Protein AF-A0A850QU69-F1 (afdb_monomer)

Radius of gyration: 20.1 Å; Cα contacts (8 Å, |Δi|>4): 69; chains: 1; bounding box: 57×38×46 Å

Secondary structure (DSSP, 8-state):
----TTTTSEEEEE-TTS-EEEEE--S--EEETTEEE--------TT--HHHHHHHHHHHHHHHHHHHHHHHHHHHHHHHHHHHHHTT--

pLDDT: mean 89.16, std 15.58, range [42.56, 98.44]

Nearest PDB structures (foldseek):
  6jrf-assembly1_A  TM=3.188E-01  e=3.978E+00  Zea mays
  6gz4-assembly1_Ag  TM=3.068E-01  e=3.729E+00  Oryctolagus cuniculus

Foldseek 3Di:
DDDPPQAQPWDWDADPVGDTDIDGPALAWDADPNDTDHFFFADDDPPDDVVVRVVVRVVRRVVSVVVVVVVVVVVVVVVVVVVVVVVVPD

Structure (mmCIF, N/CA/C/O backbone):
data_AF-A0A850QU69-F1
#
_entry.id   AF-A0A850QU69-F1
#
loop_
_atom_site.group_PDB
_atom_site.id
_atom_site.type_symbol
_atom_site.label_atom_id
_atom_site.label_alt_id
_atom_site.label_comp_id
_atom_site.label_asym_id
_atom_site.label_entity_id
_atom_site.label_seq_id
_atom_site.pdbx_PDB_ins_code
_atom_site.Cartn_x
_atom_site.Cartn_y
_atom_site.Cartn_z
_atom_site.occupancy
_atom_site.B_iso_or_equiv
_atom_site.auth_seq_id
_atom_site.auth_comp_id
_atom_site.auth_asym_id
_atom_site.auth_atom_id
_atom_site.pdbx_PDB_model_num
ATOM 1 N N . GLN A 1 1 ? 13.493 16.113 4.524 1.00 53.94 1 GLN A N 1
ATOM 2 C CA . GLN A 1 1 ? 13.147 14.876 3.790 1.00 53.94 1 GLN A CA 1
ATOM 3 C C . GLN A 1 1 ? 12.331 13.991 4.724 1.00 53.94 1 GLN A C 1
ATOM 5 O O . GLN A 1 1 ? 12.798 13.729 5.825 1.00 53.94 1 GLN A O 1
ATOM 10 N N . GLN A 1 2 ? 11.099 13.625 4.361 1.00 85.06 2 GLN A N 1
ATOM 11 C CA . GLN A 1 2 ? 10.221 12.822 5.225 1.00 85.06 2 GLN A CA 1
ATOM 12 C C . GLN A 1 2 ? 10.518 11.326 5.040 1.00 85.06 2 GLN A C 1
ATOM 14 O O . GLN A 1 2 ? 10.767 10.877 3.919 1.00 85.06 2 GLN A O 1
ATOM 19 N N . ARG A 1 3 ? 10.532 10.554 6.133 1.00 90.75 3 ARG A N 1
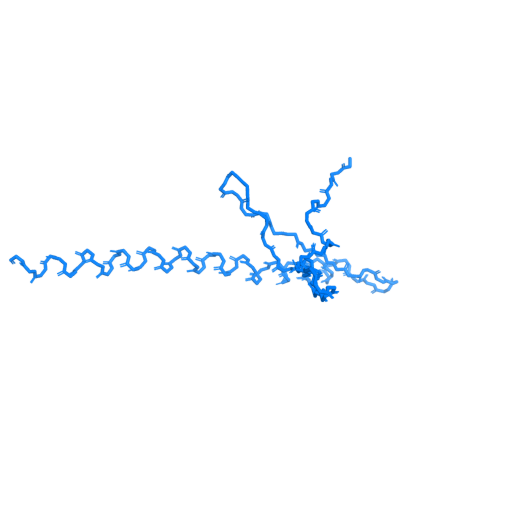ATOM 20 C CA . ARG A 1 3 ? 10.719 9.095 6.081 1.00 90.75 3 ARG A CA 1
ATOM 21 C C . ARG A 1 3 ? 9.462 8.421 5.519 1.00 90.75 3 ARG A C 1
ATOM 23 O O . ARG A 1 3 ? 8.359 8.861 5.815 1.00 90.75 3 ARG A O 1
ATOM 30 N N . ARG A 1 4 ? 9.631 7.327 4.765 1.00 91.56 4 ARG A N 1
ATOM 31 C CA . ARG A 1 4 ? 8.517 6.513 4.222 1.00 91.56 4 ARG A CA 1
ATOM 32 C C . ARG A 1 4 ? 7.791 5.670 5.282 1.00 91.56 4 ARG A C 1
ATOM 34 O O . ARG A 1 4 ? 6.738 5.114 5.000 1.00 91.56 4 ARG A O 1
ATOM 41 N N . GLY A 1 5 ? 8.353 5.561 6.487 1.00 92.44 5 GLY A N 1
ATOM 42 C CA . GLY A 1 5 ? 7.809 4.700 7.535 1.00 92.44 5 GLY A CA 1
ATOM 43 C C . GLY A 1 5 ? 7.794 3.241 7.083 1.00 92.44 5 GLY A C 1
ATOM 44 O O . GLY A 1 5 ? 8.804 2.739 6.595 1.00 92.44 5 GLY A O 1
ATOM 45 N N . SER A 1 6 ? 6.647 2.582 7.227 1.00 93.38 6 SER A N 1
ATOM 46 C CA . SER A 1 6 ? 6.448 1.191 6.815 1.00 93.38 6 SER A CA 1
ATOM 47 C C . SER A 1 6 ? 6.384 1.000 5.295 1.00 93.38 6 SER A C 1
ATOM 49 O O . SER A 1 6 ? 6.698 -0.087 4.820 1.00 93.38 6 SER A O 1
ATOM 51 N N . TYR A 1 7 ? 6.014 2.023 4.516 1.00 96.50 7 TYR A N 1
ATOM 52 C CA . TYR A 1 7 ? 5.786 1.892 3.075 1.00 96.50 7 TYR A CA 1
ATOM 53 C C . TYR A 1 7 ? 7.054 1.491 2.306 1.00 96.50 7 TYR A C 1
ATOM 55 O O . TYR A 1 7 ? 8.074 2.187 2.338 1.00 96.50 7 TYR A O 1
ATOM 63 N N . GLY A 1 8 ? 6.964 0.385 1.562 1.00 95.31 8 GLY A N 1
ATOM 64 C CA . GLY A 1 8 ? 8.094 -0.219 0.849 1.00 95.31 8 GLY A CA 1
ATOM 65 C C . GLY A 1 8 ? 9.038 -1.045 1.733 1.00 95.31 8 GLY A C 1
ATOM 66 O O . GLY A 1 8 ? 10.039 -1.542 1.224 1.00 95.31 8 GLY A O 1
ATOM 67 N N . GLY A 1 9 ? 8.736 -1.190 3.028 1.00 96.94 9 GLY A N 1
ATOM 68 C CA . GLY A 1 9 ? 9.366 -2.168 3.914 1.00 96.94 9 GLY A CA 1
ATOM 69 C C . GLY A 1 9 ? 8.759 -3.564 3.752 1.00 96.94 9 GLY A C 1
ATOM 70 O O . GLY A 1 9 ? 8.058 -3.839 2.776 1.00 96.94 9 GLY A O 1
ATOM 71 N N . ALA A 1 10 ? 8.995 -4.433 4.735 1.00 97.50 10 ALA A N 1
ATOM 72 C CA . ALA A 1 10 ? 8.467 -5.792 4.770 1.00 97.50 10 ALA A CA 1
ATOM 73 C C . ALA A 1 10 ? 7.656 -6.041 6.049 1.00 97.50 10 ALA A C 1
ATOM 75 O O . ALA A 1 10 ? 8.000 -5.533 7.117 1.00 97.50 10 ALA A O 1
ATOM 76 N N . VAL A 1 11 ? 6.595 -6.836 5.936 1.00 97.75 11 VAL A N 1
ATOM 77 C CA . VAL A 1 11 ? 5.824 -7.373 7.063 1.00 97.75 11 VAL A CA 1
ATOM 78 C C . VAL A 1 11 ? 5.706 -8.880 6.894 1.00 97.75 11 VAL A C 1
ATOM 80 O O . VAL A 1 11 ? 5.559 -9.370 5.778 1.00 97.75 11 VAL A O 1
ATOM 83 N N . GLY A 1 12 ? 5.810 -9.627 7.985 1.00 97.12 12 GLY A N 1
ATOM 84 C CA . GLY A 1 12 ? 5.852 -11.080 7.924 1.00 97.12 12 GLY A CA 1
ATOM 85 C C . GLY A 1 12 ? 6.198 -11.701 9.265 1.00 97.12 12 GLY A C 1
ATOM 86 O O . GLY A 1 12 ? 6.063 -11.051 10.304 1.00 97.12 12 GLY A O 1
ATOM 87 N N . TYR A 1 13 ? 6.660 -12.946 9.234 1.00 97.88 13 TYR A N 1
ATOM 88 C CA . TYR A 1 13 ? 7.062 -13.686 10.424 1.00 97.88 13 TYR A CA 1
ATOM 89 C C . TYR A 1 13 ? 8.403 -14.394 10.228 1.00 97.88 13 TYR A C 1
ATOM 91 O O . TYR A 1 13 ? 8.810 -14.693 9.108 1.00 97.88 13 TYR A O 1
ATOM 99 N N . LEU A 1 14 ? 9.060 -14.682 11.352 1.00 97.81 14 LEU A N 1
ATOM 100 C CA . LEU A 1 14 ? 10.222 -15.558 11.473 1.00 97.81 14 LEU A CA 1
ATOM 101 C C . LEU A 1 14 ? 9.974 -16.494 12.660 1.00 97.81 14 LEU A C 1
ATOM 103 O O . LEU A 1 14 ? 9.513 -16.052 13.714 1.00 97.81 14 LEU A O 1
ATOM 107 N N . THR A 1 15 ? 10.275 -17.776 12.499 1.00 97.75 15 THR A N 1
ATOM 108 C CA . THR A 1 15 ? 10.099 -18.797 13.540 1.00 97.75 15 THR A CA 1
ATOM 109 C C . THR A 1 15 ? 11.436 -19.212 14.156 1.00 97.75 15 THR A C 1
ATOM 111 O O . THR A 1 15 ? 12.499 -19.030 13.563 1.00 97.75 15 THR A O 1
ATOM 114 N N . GLY A 1 16 ? 11.395 -19.824 15.345 1.00 96.75 16 GLY A N 1
ATOM 115 C CA . GLY A 1 16 ? 12.592 -20.366 16.004 1.00 96.75 16 GLY A CA 1
ATOM 116 C C . GLY A 1 16 ? 13.234 -21.555 15.274 1.00 96.75 16 GLY A C 1
ATOM 117 O O . GLY A 1 16 ? 14.384 -21.880 15.550 1.00 96.75 16 GLY A O 1
ATOM 118 N N . THR A 1 17 ? 12.515 -22.184 14.338 1.00 96.88 17 THR A N 1
ATOM 119 C CA . THR A 1 17 ? 13.020 -23.246 13.451 1.00 96.88 17 THR A CA 1
ATOM 120 C C . THR A 1 17 ? 13.679 -22.704 12.183 1.00 96.88 17 THR A C 1
ATOM 122 O O . THR A 1 17 ? 14.302 -23.471 11.456 1.00 96.88 17 THR A O 1
ATOM 125 N N . GLY A 1 18 ? 13.596 -21.391 11.937 1.00 96.31 18 GLY A N 1
ATOM 126 C CA . GLY A 1 18 ? 14.228 -20.718 10.802 1.00 96.31 18 GLY A CA 1
ATOM 127 C C . GLY A 1 18 ? 13.295 -20.424 9.625 1.00 96.31 18 GLY A C 1
ATOM 128 O O . GLY A 1 18 ? 13.735 -19.796 8.665 1.00 96.31 18 GLY A O 1
ATOM 129 N N . ASP A 1 19 ? 12.018 -20.813 9.692 1.00 97.88 19 ASP A N 1
ATOM 130 C CA . ASP A 1 19 ? 11.045 -20.484 8.646 1.00 97.88 19 ASP A CA 1
ATOM 131 C C . ASP A 1 19 ? 10.710 -18.994 8.670 1.00 97.88 19 ASP A C 1
ATOM 133 O O . ASP A 1 19 ? 10.431 -18.435 9.736 1.00 97.88 19 ASP A O 1
ATOM 137 N N . MET A 1 20 ? 10.696 -18.374 7.493 1.00 97.94 20 MET A N 1
ATOM 138 C CA . MET A 1 20 ? 10.416 -16.956 7.311 1.00 97.94 20 MET A CA 1
ATOM 139 C C . MET A 1 20 ? 9.547 -16.744 6.075 1.00 97.94 20 MET A C 1
ATOM 141 O O . MET A 1 20 ? 9.851 -17.280 5.011 1.00 97.94 20 MET A O 1
ATOM 145 N N . ASP A 1 21 ? 8.517 -15.913 6.205 1.00 98.19 21 ASP A N 1
ATOM 146 C CA . ASP A 1 21 ? 7.741 -15.412 5.071 1.00 98.19 21 ASP A CA 1
ATOM 147 C C . ASP A 1 21 ? 7.424 -13.932 5.281 1.00 98.19 21 ASP A C 1
ATOM 149 O O . ASP A 1 21 ? 7.115 -13.500 6.395 1.00 98.19 21 ASP A O 1
ATOM 153 N N . THR A 1 22 ? 7.541 -13.143 4.215 1.00 98.19 22 THR A N 1
ATOM 154 C CA . THR A 1 22 ? 7.336 -11.694 4.250 1.00 98.19 22 THR A CA 1
ATOM 155 C C . THR A 1 22 ? 6.684 -11.199 2.970 1.00 98.19 22 THR A C 1
ATOM 157 O O . THR A 1 22 ? 6.961 -11.696 1.880 1.00 98.19 22 THR A O 1
ATOM 160 N N . CYS A 1 23 ? 5.890 -10.141 3.086 1.00 98.19 23 CYS A N 1
ATOM 161 C CA . CYS A 1 23 ? 5.384 -9.383 1.954 1.00 98.19 23 CYS A CA 1
ATOM 162 C C . CYS A 1 23 ? 5.828 -7.919 2.027 1.00 98.19 23 CYS A C 1
ATOM 164 O O . CYS A 1 23 ? 6.120 -7.375 3.095 1.00 98.19 23 CYS A O 1
ATOM 166 N N . ILE A 1 24 ? 5.883 -7.270 0.863 1.00 98.19 24 ILE A N 1
ATOM 167 C CA . ILE A 1 24 ? 6.185 -5.841 0.771 1.00 98.19 24 ILE A CA 1
ATOM 168 C C . ILE A 1 24 ? 4.980 -5.054 1.289 1.00 98.19 24 ILE A C 1
ATOM 170 O O . ILE A 1 24 ? 3.844 -5.308 0.886 1.00 98.19 24 ILE A O 1
ATOM 174 N N . VAL A 1 25 ? 5.227 -4.047 2.126 1.00 98.12 25 VAL A N 1
ATOM 175 C CA . VAL A 1 25 ? 4.177 -3.158 2.636 1.00 98.12 25 VAL A CA 1
ATOM 176 C C . VAL A 1 25 ? 3.754 -2.167 1.544 1.00 98.12 25 VAL A C 1
ATOM 178 O O . VAL A 1 25 ? 4.304 -1.070 1.406 1.00 98.12 25 VAL A O 1
ATOM 181 N N . ILE A 1 2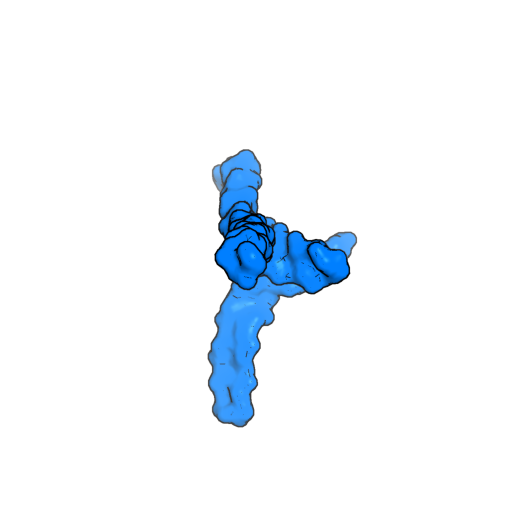6 ? 2.767 -2.580 0.750 1.00 97.69 26 ILE A N 1
ATOM 182 C CA . ILE A 1 26 ? 2.037 -1.793 -0.252 1.00 97.69 26 ILE A CA 1
ATOM 183 C C . ILE A 1 26 ? 0.545 -2.112 -0.150 1.00 97.69 26 ILE A C 1
ATOM 185 O O . ILE A 1 26 ? 0.165 -3.163 0.359 1.00 97.69 26 ILE A O 1
ATOM 189 N N . ARG A 1 27 ? -0.319 -1.222 -0.661 1.00 97.19 27 ARG A N 1
ATOM 190 C CA . ARG A 1 27 ? -1.784 -1.342 -0.489 1.00 97.19 27 ARG A CA 1
ATOM 191 C C . ARG A 1 27 ? -2.163 -1.575 0.983 1.00 97.19 27 ARG A C 1
ATOM 193 O O . ARG A 1 27 ? -2.999 -2.412 1.305 1.00 97.19 27 ARG A O 1
ATOM 200 N N . SER A 1 28 ? -1.527 -0.820 1.870 1.00 97.81 28 SER A N 1
ATOM 201 C CA . SER A 1 28 ? -1.707 -0.901 3.319 1.00 97.81 28 SER A CA 1
ATOM 202 C C . SER A 1 28 ? -2.069 0.473 3.881 1.00 97.81 28 SER A C 1
ATOM 204 O O . SER A 1 28 ? -1.880 1.492 3.211 1.00 97.81 28 SER A O 1
ATOM 206 N N . ALA A 1 29 ? -2.565 0.497 5.116 1.00 97.56 29 ALA A N 1
ATOM 207 C CA . ALA A 1 29 ? -2.799 1.716 5.879 1.00 97.56 29 ALA A CA 1
ATOM 208 C C . ALA A 1 29 ? -1.957 1.692 7.162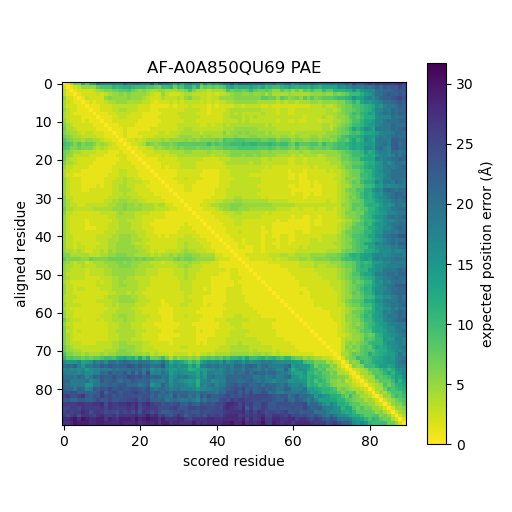 1.00 97.56 29 ALA A C 1
ATOM 210 O O . ALA A 1 29 ? -2.008 0.719 7.911 1.00 97.56 29 ALA A O 1
ATOM 211 N N . TYR A 1 30 ? -1.199 2.759 7.414 1.00 97.00 30 TYR A N 1
ATOM 212 C CA . TYR A 1 30 ? -0.576 3.010 8.714 1.00 97.00 30 TYR A CA 1
ATOM 213 C C . TYR A 1 30 ? -1.514 3.897 9.528 1.00 97.00 30 TYR A C 1
ATOM 215 O O . TYR A 1 30 ? -1.842 4.995 9.080 1.00 97.00 30 TYR A O 1
ATOM 223 N N . VAL A 1 31 ? -1.974 3.418 10.682 1.00 96.69 31 VAL A N 1
ATOM 224 C CA . VAL A 1 31 ? -2.942 4.137 11.517 1.00 96.69 31 VAL A CA 1
ATOM 225 C C . VAL A 1 31 ? -2.252 4.639 12.773 1.00 96.69 31 VAL A C 1
ATOM 227 O O . VAL A 1 31 ? -1.714 3.850 13.544 1.00 96.69 31 VAL A O 1
ATOM 230 N N . GLU A 1 32 ? -2.294 5.947 12.981 1.00 96.19 32 GLU A N 1
ATOM 231 C CA . GLU A 1 32 ? -1.750 6.611 14.161 1.00 96.19 32 GLU A CA 1
ATOM 232 C C . GLU A 1 32 ? -2.647 7.799 14.503 1.00 96.19 32 GLU A C 1
ATOM 234 O O . GLU A 1 32 ? -3.077 8.523 13.607 1.00 96.19 32 GLU A O 1
ATOM 239 N N . ASN A 1 33 ? -2.958 7.986 15.790 1.00 96.31 33 ASN A N 1
ATOM 240 C CA . ASN A 1 33 ? -3.836 9.064 16.265 1.00 96.31 33 ASN A CA 1
ATOM 241 C C . ASN A 1 33 ? -5.162 9.145 15.482 1.00 96.31 33 ASN A C 1
ATOM 243 O O . ASN A 1 33 ? -5.554 10.215 15.029 1.00 96.31 33 ASN A O 1
ATOM 247 N N . GLU A 1 34 ? -5.810 7.992 15.276 1.00 95.56 34 GLU A N 1
ATOM 248 C CA . GLU A 1 34 ? -7.077 7.853 14.532 1.00 95.56 34 GLU A CA 1
ATOM 249 C C . GLU A 1 34 ? -7.013 8.256 13.043 1.00 95.56 34 GLU A C 1
ATOM 251 O O . GLU A 1 34 ? -8.032 8.258 12.352 1.00 95.56 34 GLU A O 1
ATOM 256 N N . VAL A 1 35 ? -5.820 8.526 12.500 1.00 95.88 35 VAL A N 1
ATOM 257 C CA . VAL A 1 35 ? -5.613 8.872 11.089 1.00 95.88 35 VAL A CA 1
ATOM 258 C C . VAL A 1 35 ? -4.962 7.709 10.347 1.00 95.88 35 VAL A C 1
ATOM 260 O O . VAL A 1 35 ? -3.847 7.292 10.656 1.00 95.88 35 VAL A O 1
ATOM 263 N N . ALA A 1 36 ? -5.644 7.208 9.315 1.00 97.00 36 ALA A N 1
ATOM 264 C CA . ALA A 1 36 ? -5.117 6.192 8.409 1.00 97.00 36 ALA A CA 1
ATOM 265 C C . ALA A 1 36 ? -4.344 6.833 7.242 1.00 97.00 36 ALA A C 1
ATOM 267 O O . ALA A 1 36 ? -4.932 7.400 6.320 1.00 97.00 36 ALA A O 1
ATOM 268 N N . THR A 1 37 ? -3.019 6.701 7.246 1.00 96.94 37 THR A N 1
ATOM 269 C CA . THR A 1 37 ? -2.144 7.113 6.142 1.00 96.94 37 THR A CA 1
ATOM 270 C C . THR A 1 37 ? -2.014 5.983 5.120 1.00 96.94 37 THR A C 1
ATOM 272 O O . THR A 1 37 ? -1.515 4.902 5.437 1.00 96.94 37 THR A O 1
ATOM 275 N N . VAL A 1 38 ? -2.432 6.239 3.877 1.00 97.69 38 VAL A N 1
ATOM 276 C CA . VAL A 1 38 ? -2.318 5.300 2.748 1.00 97.69 38 VAL A CA 1
ATOM 277 C C . VAL A 1 38 ? -1.320 5.854 1.740 1.00 97.69 38 VAL A C 1
ATOM 279 O O . VAL A 1 38 ? -1.596 6.838 1.056 1.00 97.69 38 VAL A O 1
ATOM 282 N N . GLN A 1 39 ? -0.159 5.212 1.633 1.00 97.56 39 GLN A N 1
ATOM 283 C CA . GLN A 1 39 ? 0.879 5.603 0.684 1.00 97.56 39 GLN A CA 1
ATOM 284 C C . GLN A 1 39 ? 0.848 4.702 -0.558 1.00 97.56 39 GLN A C 1
ATOM 286 O O . GLN A 1 39 ? 0.698 3.483 -0.464 1.00 97.56 39 GLN A O 1
ATOM 291 N N . ALA A 1 40 ? 0.991 5.314 -1.734 1.00 97.56 40 ALA A N 1
ATOM 292 C CA . ALA A 1 40 ? 1.068 4.636 -3.022 1.00 97.56 40 ALA A CA 1
ATOM 293 C C . ALA A 1 40 ? 2.115 5.309 -3.918 1.00 97.56 40 ALA A C 1
ATOM 295 O O . ALA A 1 40 ? 2.512 6.452 -3.693 1.00 97.56 40 ALA A O 1
ATOM 296 N N . GLY A 1 41 ? 2.562 4.584 -4.938 1.00 96.75 41 GLY A N 1
ATOM 297 C CA . GLY A 1 41 ? 3.568 5.037 -5.887 1.00 96.75 41 GLY A CA 1
ATOM 298 C C . GLY A 1 41 ? 3.432 4.321 -7.225 1.00 96.75 41 GLY A C 1
ATOM 299 O O . GLY A 1 41 ? 2.676 3.349 -7.359 1.00 96.75 41 GLY A O 1
ATOM 300 N N . ALA A 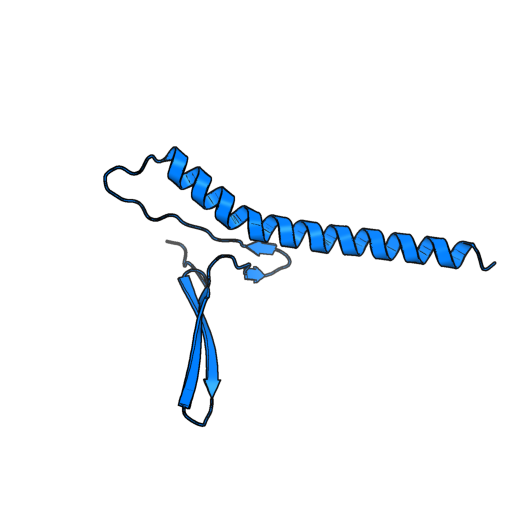1 42 ? 4.163 4.823 -8.210 1.00 97.50 42 ALA A N 1
ATOM 301 C CA . ALA A 1 42 ? 4.219 4.278 -9.555 1.00 97.50 42 ALA A CA 1
ATOM 302 C C . ALA A 1 42 ? 5.677 4.189 -10.024 1.00 97.50 42 ALA A C 1
ATOM 304 O O . ALA A 1 42 ? 6.562 4.839 -9.455 1.00 97.50 42 ALA A O 1
ATOM 305 N N . GLY A 1 43 ? 5.931 3.300 -10.979 1.00 97.31 43 GLY A N 1
ATOM 306 C CA . GLY A 1 43 ? 7.263 3.078 -11.527 1.00 97.31 43 GLY A CA 1
ATOM 307 C C . GLY A 1 43 ? 7.475 3.982 -12.730 1.00 97.31 43 GLY A C 1
ATOM 308 O O . GLY A 1 43 ? 6.947 3.693 -13.792 1.00 97.31 43 GLY A O 1
ATOM 309 N N . VAL A 1 44 ? 8.257 5.048 -12.568 1.00 97.75 44 VAL A N 1
ATOM 310 C CA . VAL A 1 44 ? 8.526 5.997 -13.656 1.00 97.75 44 VAL A CA 1
ATOM 311 C C . VAL A 1 44 ? 9.614 5.444 -14.576 1.00 97.75 44 VAL A C 1
ATOM 313 O O . VAL A 1 44 ? 10.724 5.155 -14.124 1.00 97.75 44 VAL A O 1
ATOM 316 N N . VAL A 1 45 ? 9.299 5.327 -15.863 1.00 97.94 45 VAL A N 1
ATOM 317 C CA . VAL A 1 45 ? 10.220 4.946 -16.943 1.00 97.94 45 VAL A CA 1
ATOM 318 C C . VAL A 1 45 ? 10.379 6.095 -17.945 1.00 97.94 45 VAL A C 1
ATOM 320 O O . VAL A 1 45 ? 9.755 7.143 -17.797 1.00 97.94 45 VAL A O 1
ATOM 323 N N . TYR A 1 46 ? 11.241 5.922 -18.953 1.00 97.75 46 TYR A N 1
ATOM 324 C CA . TYR A 1 46 ? 11.598 6.986 -19.902 1.00 97.75 46 TYR A CA 1
ATOM 325 C C . TYR A 1 46 ? 10.378 7.631 -20.585 1.00 97.75 46 TYR A C 1
ATOM 327 O O . TYR A 1 46 ? 10.284 8.854 -20.630 1.00 97.75 46 TYR A O 1
ATOM 335 N N . ASP A 1 47 ? 9.419 6.815 -21.023 1.00 97.69 47 ASP A N 1
ATOM 336 C CA . ASP A 1 47 ? 8.214 7.265 -21.733 1.00 97.69 47 ASP A CA 1
ATOM 337 C C . ASP A 1 47 ? 6.990 7.451 -20.813 1.00 97.69 47 ASP A C 1
ATOM 339 O O . ASP A 1 47 ? 5.854 7.530 -21.288 1.00 97.69 47 ASP A O 1
ATOM 343 N N . SER A 1 48 ? 7.182 7.488 -19.488 1.00 97.62 48 SER A N 1
ATOM 344 C CA . SER A 1 48 ? 6.075 7.660 -18.539 1.00 97.62 48 SER A CA 1
ATOM 345 C C . SER A 1 48 ? 5.358 8.993 -18.746 1.00 97.62 48 SER A C 1
ATOM 347 O O . SER A 1 48 ? 5.970 10.057 -18.852 1.00 97.62 48 SER A O 1
ATOM 349 N N . ILE A 1 49 ? 4.027 8.947 -18.714 1.00 98.38 49 ILE A N 1
ATOM 350 C CA . ILE A 1 49 ? 3.174 10.133 -18.805 1.00 98.38 49 ILE A CA 1
ATOM 351 C C . ILE A 1 49 ? 2.819 10.568 -17.378 1.00 98.38 49 ILE A C 1
ATOM 353 O O . ILE A 1 49 ? 2.100 9.830 -16.703 1.00 98.38 49 ILE A O 1
ATOM 357 N N . PRO A 1 50 ? 3.229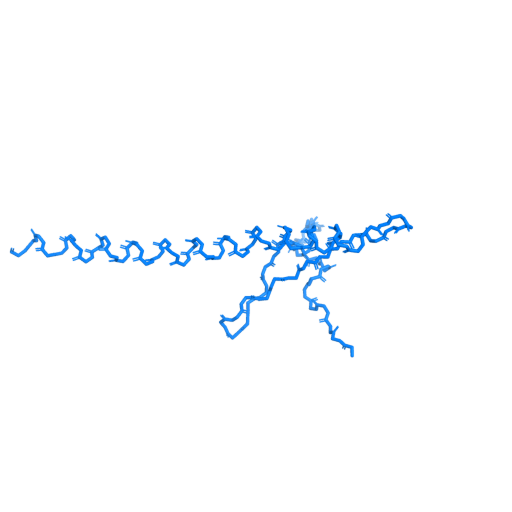 11.766 -16.908 1.00 98.00 50 PRO A N 1
ATOM 358 C CA . PRO A 1 50 ? 3.034 12.179 -15.514 1.00 98.00 50 PRO A CA 1
ATOM 359 C C . PRO A 1 50 ? 1.592 12.047 -15.011 1.00 98.00 50 PRO A C 1
ATOM 361 O O . PRO A 1 50 ? 1.360 11.639 -13.875 1.00 98.00 50 PRO A O 1
ATOM 364 N N . GLN A 1 51 ? 0.619 12.356 -15.873 1.00 98.44 51 GLN A N 1
ATOM 365 C CA . GLN A 1 51 ? -0.796 12.235 -15.540 1.00 98.44 51 GLN A CA 1
ATOM 366 C C . GLN A 1 51 ? -1.230 10.772 -15.360 1.00 98.44 51 GLN A C 1
ATOM 368 O O . GLN A 1 51 ? -1.923 10.462 -14.395 1.00 98.44 51 GLN A O 1
ATOM 373 N N . ALA A 1 52 ? -0.778 9.868 -16.234 1.00 98.25 52 ALA A N 1
ATOM 374 C CA . ALA A 1 52 ? -1.099 8.446 -16.139 1.00 98.25 52 ALA A CA 1
ATOM 375 C C . ALA A 1 52 ? -0.519 7.823 -14.859 1.00 98.25 52 ALA A C 1
ATOM 377 O O . ALA A 1 52 ? -1.225 7.111 -14.149 1.00 98.25 52 ALA A O 1
ATOM 378 N N . GLU A 1 53 ? 0.725 8.164 -14.507 1.00 98.25 53 GLU A N 1
ATOM 379 C CA . GLU A 1 53 ? 1.365 7.705 -13.266 1.00 98.25 53 GLU A CA 1
ATOM 380 C C . GLU A 1 53 ? 0.611 8.211 -12.024 1.00 98.25 53 GLU A C 1
ATOM 382 O O . GLU A 1 53 ? 0.369 7.467 -11.069 1.00 98.25 53 GLU A O 1
ATOM 387 N N . ALA A 1 54 ? 0.182 9.4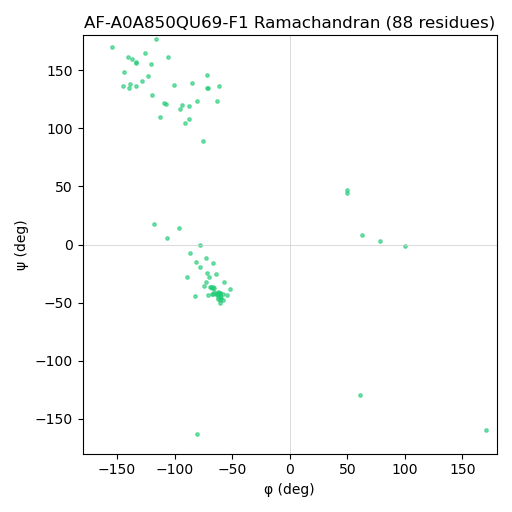79 -12.032 1.00 98.31 54 ALA A N 1
ATOM 388 C CA . ALA A 1 54 ? -0.619 10.048 -10.952 1.00 98.31 54 ALA A CA 1
ATOM 389 C C . ALA A 1 54 ? -1.966 9.321 -10.801 1.00 98.31 54 ALA A C 1
ATOM 391 O O . ALA A 1 54 ? -2.375 8.994 -9.682 1.00 98.31 54 ALA A O 1
ATOM 392 N N . ASP A 1 55 ? -2.638 9.015 -11.910 1.00 98.19 55 ASP A N 1
ATOM 393 C CA . ASP A 1 55 ? -3.901 8.281 -11.895 1.00 98.19 55 ASP A CA 1
ATOM 394 C C . ASP A 1 55 ? -3.720 6.832 -11.422 1.00 98.19 55 ASP A C 1
ATOM 396 O O . ASP A 1 55 ? -4.526 6.344 -10.622 1.00 98.19 55 ASP A O 1
ATOM 400 N N . GLU A 1 56 ? -2.614 6.179 -11.787 1.00 97.94 56 GLU A N 1
ATOM 401 C CA . GLU A 1 56 ? -2.237 4.865 -11.265 1.00 97.94 56 GLU A CA 1
ATOM 402 C C . GLU A 1 56 ? -2.032 4.891 -9.742 1.00 97.94 56 GLU A C 1
ATOM 404 O O . GLU A 1 56 ? -2.579 4.044 -9.024 1.00 97.94 56 GLU A O 1
ATOM 409 N N . THR A 1 57 ? -1.287 5.871 -9.211 1.00 98.00 57 THR A N 1
ATOM 410 C CA . THR A 1 57 ? -1.095 5.986 -7.752 1.00 98.00 57 THR A CA 1
ATOM 411 C C . THR A 1 57 ? -2.415 6.188 -7.015 1.00 98.00 57 THR A C 1
ATOM 413 O O . THR A 1 57 ? -2.656 5.535 -5.992 1.00 98.00 57 THR A O 1
ATOM 416 N N . ARG A 1 58 ? -3.311 7.023 -7.562 1.00 98.12 58 ARG A N 1
ATOM 417 C CA . ARG A 1 58 ? -4.647 7.252 -7.010 1.00 98.12 58 ARG A CA 1
ATOM 418 C C . ARG A 1 58 ? -5.466 5.964 -7.022 1.00 98.12 58 ARG A C 1
ATOM 420 O O . ARG A 1 58 ? -6.053 5.623 -5.997 1.00 98.12 58 ARG A O 1
ATOM 427 N N . ALA A 1 59 ? -5.474 5.223 -8.128 1.00 97.94 59 ALA A N 1
ATOM 428 C CA . ALA A 1 59 ? -6.197 3.958 -8.240 1.00 97.94 59 ALA A CA 1
ATOM 429 C C . ALA A 1 59 ? -5.694 2.908 -7.231 1.00 97.94 59 ALA A C 1
ATOM 431 O O . ALA A 1 59 ? -6.498 2.254 -6.563 1.00 97.94 59 ALA A O 1
ATOM 432 N N . LYS A 1 60 ? -4.371 2.786 -7.044 1.00 98.06 60 LYS A N 1
ATOM 433 C CA . LYS A 1 60 ? -3.775 1.874 -6.050 1.00 98.06 60 LYS A CA 1
ATOM 434 C C . LYS A 1 60 ? -4.182 2.223 -4.616 1.00 98.06 60 LYS A C 1
ATOM 436 O O . LYS A 1 60 ? -4.534 1.322 -3.856 1.00 98.06 60 LYS A O 1
ATOM 441 N N . ALA A 1 61 ? -4.144 3.506 -4.250 1.00 98.06 61 ALA A N 1
ATOM 442 C CA . ALA A 1 61 ? -4.535 3.966 -2.916 1.00 98.06 61 ALA A CA 1
ATOM 443 C C . ALA A 1 61 ? -6.048 3.830 -2.670 1.00 98.06 61 ALA A C 1
ATOM 445 O O . ALA A 1 61 ? -6.474 3.465 -1.572 1.00 98.06 61 ALA A O 1
ATOM 446 N N . GLN A 1 62 ? -6.869 4.075 -3.700 1.00 98.12 62 GLN A N 1
ATOM 447 C CA . GLN A 1 62 ? -8.329 4.025 -3.606 1.00 98.12 62 GLN A CA 1
ATOM 448 C C . GLN A 1 62 ? -8.862 2.677 -3.121 1.00 98.12 62 GLN A C 1
ATOM 450 O O . GLN A 1 62 ? -9.881 2.665 -2.438 1.00 98.12 62 GLN A O 1
ATOM 455 N N . ALA A 1 63 ? -8.198 1.560 -3.427 1.00 97.56 63 ALA A N 1
ATOM 456 C CA . ALA A 1 63 ? -8.619 0.246 -2.940 1.00 97.56 63 ALA A CA 1
ATOM 457 C C . ALA A 1 63 ? -8.680 0.195 -1.400 1.00 97.56 63 ALA A C 1
ATOM 459 O O . ALA A 1 63 ? -9.693 -0.205 -0.830 1.00 97.56 63 ALA A O 1
ATOM 460 N N . VAL A 1 64 ? -7.629 0.676 -0.729 1.00 98.00 64 VAL A N 1
ATOM 461 C CA . VAL A 1 64 ? -7.540 0.706 0.741 1.00 98.00 64 VAL A CA 1
ATOM 462 C C . VAL A 1 64 ? -8.499 1.742 1.323 1.00 98.00 64 VAL A C 1
ATOM 464 O O . VAL A 1 64 ? -9.215 1.457 2.279 1.00 98.00 64 VAL A O 1
ATOM 467 N N . ILE A 1 65 ? -8.569 2.931 0.715 1.00 97.94 65 ILE A N 1
ATOM 468 C CA . ILE A 1 65 ? -9.466 4.009 1.159 1.00 97.94 65 ILE A CA 1
ATOM 469 C C . ILE A 1 65 ? -10.930 3.553 1.112 1.00 97.94 65 ILE A C 1
ATOM 471 O O . ILE A 1 65 ? -11.664 3.742 2.081 1.00 97.94 65 ILE A O 1
ATOM 475 N N . ARG A 1 66 ? -11.353 2.907 0.017 1.00 97.56 66 ARG A N 1
ATOM 476 C CA . ARG A 1 66 ? -12.714 2.367 -0.119 1.00 97.56 66 ARG A CA 1
ATOM 477 C C . ARG A 1 66 ? -13.001 1.298 0.931 1.00 97.56 66 ARG A C 1
ATOM 479 O O . ARG A 1 66 ? -14.091 1.304 1.493 1.00 97.56 66 ARG A O 1
ATOM 486 N N . ALA A 1 67 ? -12.040 0.420 1.225 1.00 97.25 67 ALA A N 1
ATOM 487 C CA . ALA A 1 67 ? -12.197 -0.598 2.264 1.00 97.25 67 ALA A CA 1
ATOM 488 C C . ALA A 1 67 ? -12.435 0.032 3.649 1.00 97.25 67 ALA A C 1
ATOM 490 O O . ALA A 1 67 ? -13.360 -0.368 4.354 1.00 97.25 67 ALA A O 1
ATOM 491 N N . ILE A 1 68 ? -11.673 1.076 3.999 1.00 96.62 68 ILE A N 1
ATOM 492 C CA . ILE A 1 68 ? -11.865 1.836 5.245 1.00 96.62 68 ILE A CA 1
ATOM 493 C C . ILE A 1 68 ? -13.263 2.477 5.275 1.00 96.62 68 ILE A C 1
ATOM 495 O O . ILE A 1 68 ? -14.017 2.285 6.228 1.00 96.62 68 ILE A O 1
ATOM 499 N N . GLN A 1 69 ? -13.662 3.181 4.210 1.00 96.06 69 GLN A N 1
ATOM 500 C CA . GLN A 1 69 ? -14.980 3.829 4.118 1.00 96.06 69 GLN A CA 1
ATOM 501 C C . GLN A 1 69 ? -16.145 2.837 4.268 1.00 96.06 69 GLN A C 1
ATOM 503 O O . GLN A 1 69 ? -17.123 3.118 4.966 1.00 96.06 69 GLN A O 1
ATOM 508 N N . GLN A 1 70 ? -16.043 1.670 3.628 1.00 96.12 70 GLN A N 1
ATOM 509 C CA . GLN A 1 70 ? -17.049 0.611 3.716 1.00 96.12 70 GLN A CA 1
ATOM 510 C C . GLN A 1 70 ? -17.131 0.018 5.124 1.00 96.12 70 GLN A C 1
ATOM 512 O O . GLN A 1 70 ? -18.237 -0.192 5.625 1.00 96.12 70 GLN A O 1
ATOM 517 N N . ALA A 1 71 ? -15.991 -0.198 5.786 1.00 94.75 71 ALA A N 1
ATOM 518 C CA . ALA A 1 71 ? -15.955 -0.696 7.158 1.00 94.75 71 ALA A CA 1
ATOM 519 C C . ALA A 1 71 ? -16.676 0.258 8.127 1.00 94.75 71 ALA A C 1
ATOM 521 O O . ALA A 1 71 ? -17.533 -0.177 8.894 1.00 94.75 71 ALA A O 1
ATOM 522 N N . HIS A 1 72 ? -16.427 1.569 8.027 1.00 92.31 72 HIS A N 1
ATOM 523 C CA . HIS A 1 72 ? -17.115 2.561 8.864 1.00 92.31 72 HIS A CA 1
ATOM 524 C C . HIS A 1 72 ? -18.613 2.685 8.546 1.00 92.31 72 HIS A C 1
ATOM 526 O O . HIS A 1 72 ? -19.431 2.824 9.458 1.00 92.31 72 HIS A O 1
ATOM 532 N N . SER A 1 73 ? -18.992 2.586 7.269 1.00 87.88 73 SER A N 1
ATOM 533 C CA . SER A 1 73 ? -20.401 2.648 6.847 1.00 87.88 73 SER A CA 1
ATOM 534 C C . SER A 1 73 ? -21.200 1.424 7.313 1.00 87.88 73 SER A C 1
ATOM 536 O O . SER A 1 73 ? -22.363 1.540 7.700 1.00 87.88 73 SER A O 1
ATOM 538 N N . THR A 1 74 ? -20.570 0.246 7.315 1.00 74.44 74 THR A N 1
ATOM 539 C CA . THR A 1 74 ? -21.189 -1.007 7.777 1.00 74.44 74 THR A CA 1
ATOM 540 C C . THR A 1 74 ? -21.466 -0.963 9.278 1.00 74.44 74 THR A C 1
ATOM 542 O O . THR A 1 74 ? -22.560 -1.324 9.710 1.00 74.44 74 THR A O 1
ATOM 545 N N . SER A 1 75 ? -20.528 -0.441 10.073 1.00 68.25 75 SER A N 1
ATOM 546 C CA . SER A 1 75 ? -20.707 -0.277 11.521 1.00 68.25 75 SER A CA 1
ATOM 547 C C . SER A 1 75 ? -21.891 0.634 11.869 1.00 68.25 75 SER A C 1
ATOM 549 O O . SER A 1 75 ? -22.686 0.296 12.745 1.00 68.25 75 SER A O 1
ATOM 551 N N . ALA A 1 76 ? -22.075 1.741 11.140 1.00 61.97 76 ALA A N 1
ATOM 552 C CA . ALA A 1 76 ? -23.206 2.652 11.344 1.00 61.97 76 ALA A CA 1
ATOM 553 C C . ALA A 1 76 ? -24.569 2.005 11.014 1.00 61.97 76 ALA A C 1
ATOM 555 O O . ALA A 1 76 ? -25.554 2.228 11.722 1.00 61.97 76 ALA A O 1
ATOM 556 N N . ASN A 1 77 ? -24.629 1.167 9.975 1.00 62.28 77 ASN A N 1
ATOM 557 C CA . ASN A 1 77 ? -25.857 0.464 9.593 1.00 62.28 77 ASN A CA 1
ATOM 558 C C . ASN A 1 77 ? -26.209 -0.691 10.546 1.00 62.28 77 ASN A C 1
ATOM 560 O O . ASN A 1 77 ? -27.390 -0.885 10.841 1.00 62.28 77 ASN A O 1
ATOM 564 N N . SER A 1 78 ? -25.218 -1.417 11.077 1.00 62.72 78 SER A N 1
ATOM 565 C CA . SER A 1 78 ? -25.457 -2.457 12.092 1.00 62.72 78 SER A CA 1
ATOM 566 C C . SER A 1 78 ? -26.029 -1.881 13.389 1.00 62.72 78 SER A C 1
ATOM 568 O O . SER A 1 78 ? -26.995 -2.429 13.914 1.00 62.72 78 SER A O 1
ATOM 570 N N . LEU A 1 79 ? -25.511 -0.742 13.866 1.00 62.88 79 LEU A N 1
ATOM 571 C CA . LEU A 1 79 ? -26.041 -0.048 15.051 1.00 62.88 79 LEU A CA 1
ATOM 572 C C . LEU A 1 79 ? -27.498 0.398 14.847 1.00 62.88 79 LEU A C 1
ATOM 574 O O . LEU A 1 79 ? -28.349 0.221 15.717 1.00 62.88 79 LEU A O 1
ATOM 578 N N . ARG A 1 80 ? -27.826 0.913 13.658 1.00 60.91 80 ARG A N 1
ATOM 579 C CA . ARG A 1 80 ? -29.187 1.361 13.336 1.00 60.91 80 ARG A CA 1
ATO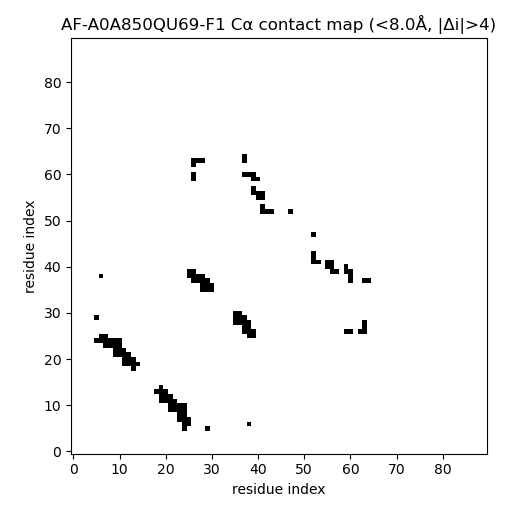M 580 C C . ARG A 1 80 ? -30.189 0.211 13.188 1.00 60.91 80 ARG A C 1
ATOM 582 O O . ARG A 1 80 ? -31.367 0.405 13.466 1.00 60.91 80 ARG A O 1
ATOM 589 N N . SER A 1 81 ? -29.725 -0.975 12.790 1.00 59.84 81 SER A N 1
ATOM 590 C CA . SER A 1 81 ? -30.537 -2.198 12.742 1.00 59.84 81 SER A CA 1
ATOM 591 C C . SER A 1 81 ? -30.757 -2.851 14.113 1.00 59.84 81 SER A C 1
ATOM 593 O O . SER A 1 81 ? -31.658 -3.683 14.224 1.00 59.84 81 SER A O 1
ATOM 595 N N . GLN A 1 82 ? -29.938 -2.553 15.126 1.00 58.53 82 GLN A N 1
ATOM 596 C CA . GLN A 1 82 ? -30.147 -3.054 16.490 1.00 58.53 82 GLN A CA 1
ATOM 597 C C . GLN A 1 82 ? -31.172 -2.191 17.236 1.00 58.53 82 GLN A C 1
ATOM 599 O O . GLN A 1 82 ? -32.140 -2.729 17.767 1.00 58.53 82 GLN A O 1
ATOM 604 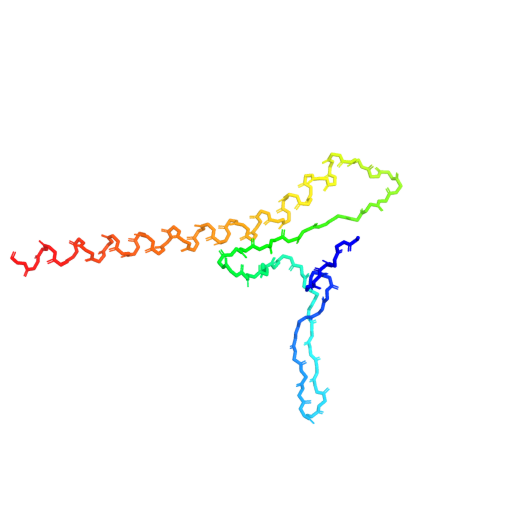N N . ASN A 1 83 ? -31.067 -0.863 17.130 1.00 58.59 83 ASN A N 1
ATOM 605 C CA . ASN A 1 83 ? -32.010 0.061 17.776 1.00 58.59 83 ASN A CA 1
ATOM 606 C C . ASN A 1 83 ? -33.458 -0.054 17.257 1.00 58.59 83 ASN A C 1
ATOM 608 O O . ASN A 1 83 ? -34.395 0.288 17.970 1.00 58.59 83 ASN A O 1
ATOM 612 N N . SER A 1 84 ? -33.673 -0.525 16.024 1.00 57.50 84 SER A N 1
ATOM 613 C CA . SER A 1 84 ? -35.021 -0.748 15.479 1.00 57.50 84 SER A CA 1
ATOM 614 C C . SER A 1 84 ? -35.662 -2.072 15.909 1.00 57.50 84 SER A C 1
ATOM 616 O O . SER A 1 84 ? -36.867 -2.232 15.740 1.00 57.50 84 SER A O 1
ATOM 618 N N . LYS A 1 85 ? -34.886 -3.022 16.449 1.00 56.94 85 LYS A N 1
ATOM 619 C CA . LYS A 1 85 ? -35.407 -4.298 16.968 1.00 56.94 85 LYS A CA 1
ATOM 620 C C . LYS A 1 85 ? -35.799 -4.215 18.44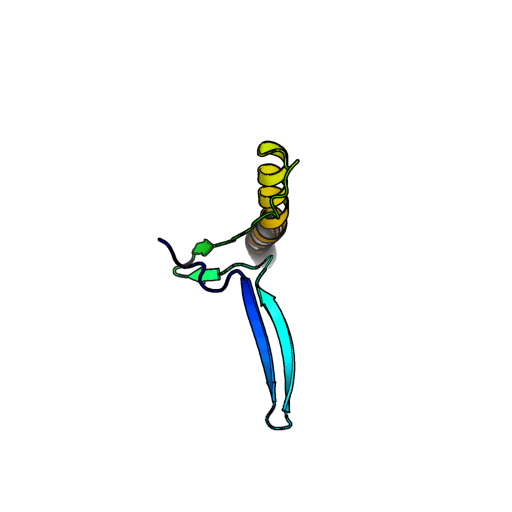3 1.00 56.94 85 LYS A C 1
ATOM 622 O O . LYS A 1 85 ? -36.705 -4.932 18.848 1.00 56.94 85 LYS A O 1
ATOM 627 N N . GLU A 1 86 ? -35.169 -3.337 19.222 1.00 55.34 86 GLU A N 1
ATOM 628 C CA . GLU A 1 86 ? -35.532 -3.114 20.631 1.00 55.34 86 GLU A CA 1
ATOM 629 C C . GLU A 1 86 ? -36.860 -2.353 20.786 1.00 55.34 86 GLU A C 1
ATOM 631 O O . GLU A 1 86 ? -37.629 -2.658 21.688 1.00 55.34 86 GLU A O 1
ATOM 636 N N . SER A 1 87 ? -37.208 -1.452 19.859 1.00 54.06 87 SER A N 1
ATOM 637 C CA . SER A 1 87 ? -38.459 -0.671 19.906 1.00 54.06 87 SER A CA 1
ATOM 638 C C . SER A 1 87 ? -39.729 -1.419 19.474 1.00 54.06 87 SER A C 1
ATOM 640 O O . SER A 1 87 ? -40.804 -0.828 19.447 1.00 54.06 87 SER A O 1
ATOM 642 N N . HIS A 1 88 ? -39.620 -2.692 19.085 1.00 55.41 88 HIS A N 1
ATOM 643 C CA . HIS A 1 88 ? -40.762 -3.561 18.758 1.00 55.41 88 HIS A CA 1
ATOM 644 C C . HIS A 1 88 ? -41.041 -4.615 19.842 1.00 55.41 88 HIS A C 1
ATOM 646 O O . HIS A 1 88 ? -41.879 -5.488 19.628 1.00 55.41 88 HIS A O 1
ATOM 652 N N . ASN A 1 89 ? -40.332 -4.560 20.975 1.00 53.00 89 ASN A N 1
ATOM 653 C CA . ASN A 1 89 ? -40.488 -5.506 22.082 1.00 53.00 89 ASN A CA 1
ATOM 654 C C . ASN A 1 89 ? -40.965 -4.835 23.390 1.00 53.00 89 ASN A C 1
ATOM 656 O O . ASN A 1 89 ? -40.833 -5.440 24.454 1.00 53.00 89 ASN A O 1
ATOM 660 N N . GLU A 1 90 ? -41.515 -3.617 23.295 1.00 42.56 90 GLU A N 1
ATOM 661 C CA . GLU A 1 90 ? -42.342 -2.959 24.324 1.00 42.56 90 GLU A CA 1
ATOM 662 C C . GLU A 1 90 ? -43.813 -2.916 23.895 1.00 42.56 90 GLU A C 1
ATOM 664 O O . GLU A 1 90 ? -44.076 -2.611 22.707 1.00 42.56 90 GLU A O 1
#

Sequence (90 aa):
QQRRGSYGGAVGYLTGTGDMDTCIVIRSAYVENEVATVQAGAGVVYDSIPQAEADETRAKAQAVIRAIQQAHSTSANSLRSQNSKESHNE

InterPro domains:
  IPR005801 ADC synthase [G3DSA:3.60.120.10] (1-77)
  IPR005801 ADC synthase [SSF56322] (2-72)
  IPR015890 Chorismate-utilising enzyme, C-terminal [PF00425] (2-60)
  IPR019999 Anthranilate synthase component I-like [PR00095] (2-16)
  IPR019999 Anthranilate synthase component I-like [PR00095] (17-31)
  IPR019999 Anthranilate synthase component I-like [PTHR11236] (2-78)

Solvent-accessible surface area (backbone atoms only — not comparable to full-atom values): 5642 Å² total; per-residue (Å²): 136,85,80,67,75,63,57,77,38,74,50,70,56,75,47,98,88,69,57,68,52,72,45,68,38,59,74,50,67,54,74,55,94,95,42,72,49,64,66,64,72,66,88,83,55,96,84,58,51,73,68,60,45,52,51,50,20,50,55,53,34,44,59,49,54,50,52,54,54,49,55,58,52,49,55,57,52,54,56,57,59,51,62,63,56,61,73,71,76,114

Organism: Photobacterium damselae subsp. damselae (NCBI:txid85581)

Mean predicted aligned error: 7.62 Å